Protein AF-K3ZCP8-F1 (afdb_monomer_lite)

InterPro domains:
  IPR004827 Basic-leucine zipper domain [PF00170] (62-111)
  IPR004827 Basic-leucine zipper domain [PS00036] (68-83)
  IPR004827 Basic-leucine zipper domain [PS50217] (63-126)
  IPR004827 Basic-leucine zipper domain [SM00338] (61-125)
  IPR046347 Basic-leucine zipper domain superfamily [SSF57959] (65-113)

Secondary structure (DSSP, 8-state):
-PPPPPPS--HHHHHHHHHTT-S----------------------------TTHHHHHHHHHHHHHHHHHHHHHHHHHHHHHHHHHHHHHHHHHHHHHHHHHHHHHHHHHHHHHHHHHHHHHHHHHHHHHHHHHHHHHHHHHHHHHHHHHHHHHHHHHHHHHHHHHHHHHHHH--

Foldseek 3Di:
DDDDDDPPDDVVVLVVCVVVPNHPDPDDDPPPPPPPPPDDPDDDDDDDDDDPPVVVVVVVVVVVVVVVVVVVVVVVVVVVVVVVVVVVVVVVVVVVVVVVVVVVVVVVVVVVVVVVVVVVVVVVVVVVVVVVVVVVVVVVVVVVVVVVVVVVVVVVVVVVVVVVVVVVVVVVVVD

Radius of gyration: 51.24 Å; chains: 1; bounding box: 97×47×156 Å

Structure (mmCIF, N/CA/C/O backbone):
data_AF-K3ZCP8-F1
#
_entry.id   AF-K3ZCP8-F1
#
loop_
_atom_site.group_PDB
_atom_site.id
_atom_site.type_symbol
_atom_site.label_atom_id
_atom_site.label_alt_id
_atom_site.label_comp_id
_atom_site.label_asym_id
_atom_site.label_entity_id
_atom_site.label_seq_id
_atom_site.pdbx_PDB_ins_code
_atom_site.Cartn_x
_atom_site.Cartn_y
_atom_site.Cartn_z
_atom_site.occupancy
_atom_site.B_iso_or_equiv
_atom_site.auth_seq_id
_atom_site.auth_comp_id
_atom_site.auth_asym_id
_atom_site.auth_atom_id
_atom_site.pdbx_PDB_model_num
ATOM 1 N N . MET A 1 1 ? 8.305 -39.923 -14.003 1.00 45.72 1 MET A N 1
ATOM 2 C CA . MET A 1 1 ? 8.792 -38.899 -13.055 1.00 45.72 1 MET A CA 1
ATOM 3 C C . MET A 1 1 ? 7.699 -37.857 -12.894 1.00 45.72 1 MET A C 1
ATOM 5 O O . MET A 1 1 ? 7.531 -37.021 -13.768 1.00 45.72 1 MET A O 1
ATOM 9 N N . THR A 1 2 ? 6.876 -37.977 -11.856 1.00 46.66 2 THR A N 1
ATOM 10 C CA . THR A 1 2 ? 5.840 -36.988 -11.524 1.00 46.66 2 THR A CA 1
ATOM 11 C C . THR A 1 2 ? 6.498 -35.811 -10.799 1.00 46.66 2 THR A C 1
ATOM 13 O O . THR A 1 2 ? 7.177 -36.056 -9.800 1.00 46.66 2 THR A O 1
ATOM 16 N N . PRO A 1 3 ? 6.355 -34.558 -11.269 1.00 54.62 3 PRO A N 1
ATOM 17 C CA . PRO A 1 3 ? 6.903 -33.409 -10.561 1.00 54.62 3 PRO A CA 1
ATOM 18 C C . PRO A 1 3 ? 6.137 -33.222 -9.247 1.00 54.62 3 PRO A C 1
ATOM 20 O O . PRO A 1 3 ? 4.920 -33.042 -9.239 1.00 54.62 3 PRO A O 1
ATOM 23 N N . GLN A 1 4 ? 6.857 -33.326 -8.133 1.00 50.00 4 GLN A N 1
ATOM 24 C CA . GLN A 1 4 ? 6.338 -33.072 -6.796 1.00 50.00 4 GLN A CA 1
ATOM 25 C C . GLN A 1 4 ? 6.028 -31.569 -6.692 1.00 50.00 4 GLN A C 1
ATOM 27 O O . GLN A 1 4 ? 6.927 -30.744 -6.862 1.00 50.00 4 GLN A O 1
ATOM 32 N N . LEU A 1 5 ? 4.756 -31.206 -6.487 1.00 55.91 5 LEU A N 1
ATOM 33 C CA . LEU A 1 5 ? 4.379 -29.816 -6.225 1.00 55.91 5 LEU A CA 1
ATOM 34 C C . LEU A 1 5 ? 5.049 -29.338 -4.925 1.00 55.91 5 LEU A C 1
ATOM 36 O O . LEU A 1 5 ? 5.113 -30.112 -3.965 1.00 55.91 5 LEU A O 1
ATOM 40 N N . PRO A 1 6 ? 5.510 -28.076 -4.862 1.00 57.22 6 PRO A N 1
ATOM 41 C CA . PRO A 1 6 ? 5.994 -27.507 -3.615 1.00 57.22 6 PRO A CA 1
ATOM 42 C C . PRO A 1 6 ? 4.854 -27.483 -2.581 1.00 57.22 6 PRO A C 1
ATOM 44 O O . PRO A 1 6 ? 3.703 -27.225 -2.951 1.00 57.22 6 PRO A O 1
ATOM 47 N N . PRO A 1 7 ? 5.139 -27.756 -1.296 1.00 60.00 7 PRO A N 1
ATOM 48 C CA . PRO A 1 7 ? 4.135 -27.650 -0.247 1.00 60.00 7 PRO A CA 1
ATOM 49 C C . PRO A 1 7 ? 3.609 -26.209 -0.188 1.00 60.00 7 PRO A C 1
ATOM 51 O O . PRO A 1 7 ? 4.382 -25.257 -0.144 1.00 60.00 7 PRO A O 1
ATOM 54 N N . LEU A 1 8 ? 2.283 -26.058 -0.189 1.00 56.25 8 LEU A N 1
ATOM 55 C CA . LEU A 1 8 ? 1.558 -24.777 -0.168 1.00 56.25 8 LEU A CA 1
ATOM 56 C C . LEU A 1 8 ? 1.696 -23.984 1.147 1.00 56.25 8 LEU A C 1
ATOM 58 O O . LEU A 1 8 ? 1.069 -22.940 1.296 1.00 56.25 8 LEU A O 1
ATOM 62 N N . SER A 1 9 ? 2.496 -24.465 2.096 1.00 60.03 9 SER A N 1
ATOM 63 C CA . SER A 1 9 ? 2.628 -23.884 3.429 1.00 60.03 9 SER A CA 1
ATOM 64 C C . SER A 1 9 ? 3.982 -23.199 3.557 1.00 60.03 9 SER A C 1
ATOM 66 O O . SER A 1 9 ? 4.965 -23.813 3.968 1.00 60.03 9 SER A O 1
ATOM 68 N N . ASP A 1 10 ? 4.033 -21.927 3.164 1.00 73.50 10 ASP A N 1
ATOM 69 C CA . ASP A 1 10 ? 5.177 -21.061 3.440 1.00 73.50 10 ASP A CA 1
ATOM 70 C C . ASP A 1 10 ? 5.105 -20.604 4.911 1.00 73.50 10 ASP A C 1
ATOM 72 O O . ASP A 1 10 ? 4.203 -19.838 5.269 1.00 73.50 10 ASP A O 1
ATOM 76 N N . PRO A 1 11 ? 6.027 -21.046 5.786 1.00 69.38 11 PRO A N 1
ATOM 77 C CA . PRO A 1 11 ? 6.008 -20.682 7.200 1.00 69.38 11 PRO A CA 1
ATOM 78 C C . PRO A 1 11 ? 6.176 -19.171 7.424 1.00 69.38 11 PRO A C 1
ATOM 80 O O . PRO A 1 11 ? 5.730 -18.656 8.448 1.00 69.38 11 PRO A O 1
ATOM 83 N N . ALA A 1 12 ? 6.774 -18.440 6.475 1.00 67.50 12 ALA A N 1
ATOM 84 C CA . ALA A 1 12 ? 6.879 -16.987 6.553 1.00 67.50 12 ALA A CA 1
ATOM 85 C C . ALA A 1 12 ? 5.527 -16.302 6.293 1.00 67.50 12 ALA A C 1
ATOM 87 O O . ALA A 1 12 ? 5.211 -15.297 6.934 1.00 67.50 12 ALA A O 1
ATOM 88 N N . LEU A 1 13 ? 4.712 -16.864 5.394 1.00 66.44 13 LEU A N 1
ATOM 89 C CA . LEU A 1 13 ? 3.354 -16.388 5.139 1.00 66.44 13 LEU A CA 1
ATOM 90 C C . LEU A 1 13 ? 2.442 -16.686 6.333 1.00 66.44 13 LEU A C 1
ATOM 92 O O . LEU A 1 13 ? 1.695 -15.809 6.755 1.00 66.44 13 LEU A O 1
ATOM 96 N N . GLU A 1 14 ? 2.553 -17.875 6.925 1.00 69.38 14 GLU A N 1
ATOM 97 C CA . GLU A 1 14 ? 1.790 -18.256 8.121 1.00 69.38 14 GLU A CA 1
ATOM 98 C C . GLU A 1 14 ? 2.150 -17.392 9.338 1.00 69.38 14 GLU A C 1
ATOM 100 O O . GLU A 1 14 ? 1.263 -16.928 10.053 1.00 69.38 14 GLU A O 1
ATOM 105 N N . ALA A 1 15 ? 3.434 -17.078 9.540 1.00 66.69 15 ALA A N 1
ATOM 106 C CA . ALA A 1 15 ? 3.868 -16.167 10.600 1.00 66.69 15 ALA A CA 1
ATOM 107 C C . ALA A 1 15 ? 3.333 -14.737 10.397 1.00 66.69 15 ALA A C 1
ATOM 109 O O . ALA A 1 15 ? 2.888 -14.097 11.349 1.00 66.69 15 ALA A O 1
ATOM 110 N N . PHE A 1 16 ? 3.324 -14.248 9.153 1.00 71.12 16 PHE A N 1
ATOM 111 C CA . PHE A 1 16 ? 2.756 -12.943 8.804 1.00 71.12 16 PHE A CA 1
ATOM 112 C C . PHE A 1 16 ? 1.232 -12.900 8.996 1.00 71.12 16 PHE A C 1
ATOM 114 O O . PHE A 1 16 ? 0.689 -11.919 9.505 1.00 71.12 16 PHE A O 1
ATOM 121 N N . LEU A 1 17 ? 0.530 -13.974 8.630 1.00 69.69 17 LEU A N 1
ATOM 122 C CA . LEU A 1 17 ? -0.908 -14.100 8.853 1.00 69.69 17 LEU A CA 1
ATOM 123 C C . LEU A 1 17 ? -1.238 -14.211 10.347 1.00 69.69 17 LEU A C 1
ATOM 125 O O . LEU A 1 17 ? -2.214 -13.606 10.789 1.00 69.69 17 LEU A O 1
ATOM 129 N N . ALA A 1 18 ? -0.421 -14.905 11.140 1.00 69.56 18 ALA A N 1
ATOM 130 C CA . ALA A 1 18 ? -0.564 -14.980 12.592 1.00 69.56 18 ALA A CA 1
ATOM 131 C C . ALA A 1 18 ? -0.359 -13.614 13.276 1.00 69.56 18 ALA A C 1
ATOM 133 O O . ALA A 1 18 ? -1.150 -13.252 14.147 1.00 69.56 18 ALA A O 1
ATOM 134 N N . ASP A 1 19 ? 0.622 -12.821 12.835 1.00 69.56 19 ASP A N 1
ATOM 135 C CA . ASP A 1 19 ? 0.899 -11.469 13.355 1.00 69.56 19 ASP A CA 1
ATOM 136 C C . ASP A 1 19 ? -0.255 -10.479 13.081 1.00 69.56 19 ASP A C 1
ATOM 138 O O . ASP A 1 19 ? -0.582 -9.620 13.901 1.00 69.56 19 ASP A O 1
ATOM 142 N N . ILE A 1 20 ? -0.963 -10.659 11.961 1.00 71.06 20 ILE A N 1
ATOM 143 C CA . ILE A 1 20 ? -2.162 -9.880 11.597 1.00 71.06 20 ILE A CA 1
ATOM 144 C C . ILE A 1 20 ? -3.448 -10.471 12.226 1.00 71.06 20 ILE A C 1
ATOM 146 O O . ILE A 1 20 ? -4.517 -9.856 12.170 1.00 71.06 20 ILE A O 1
ATOM 150 N N . GLY A 1 21 ? -3.352 -11.622 12.903 1.00 63.34 21 GLY A N 1
ATOM 151 C CA . GLY A 1 21 ? -4.451 -12.269 13.628 1.00 63.34 21 GLY A CA 1
ATOM 152 C C . GLY A 1 21 ? -5.364 -13.149 12.766 1.00 63.34 21 GLY A C 1
ATOM 153 O O . GLY A 1 21 ? -6.541 -13.297 13.090 1.00 63.34 21 GLY A O 1
ATOM 154 N N . PHE A 1 22 ? -4.845 -13.695 11.665 1.00 56.75 22 PHE A N 1
ATOM 155 C CA . PHE A 1 22 ? -5.573 -14.495 10.673 1.00 56.75 22 PHE A CA 1
ATOM 156 C C . PHE A 1 22 ? -5.148 -15.979 10.617 1.00 56.75 22 PHE A C 1
ATOM 158 O O . PHE A 1 22 ? -5.747 -16.749 9.870 1.00 56.75 22 PHE A O 1
ATOM 165 N N . GLY A 1 23 ? -4.139 -16.400 11.389 1.00 46.31 23 GLY A N 1
ATOM 166 C CA . GLY A 1 23 ? -3.692 -17.799 11.441 1.00 46.31 23 GLY A CA 1
ATOM 167 C C . GLY A 1 23 ? -4.662 -18.702 12.213 1.00 46.31 23 GLY A C 1
ATOM 168 O O . GLY A 1 23 ? -5.130 -18.326 13.291 1.00 46.31 23 GLY A O 1
ATOM 169 N N . LEU A 1 24 ? -4.955 -19.895 11.678 1.00 49.75 24 LEU A N 1
ATOM 170 C CA . LEU A 1 24 ? -5.625 -20.962 12.428 1.00 49.75 24 LEU A CA 1
ATOM 171 C C . LEU A 1 24 ? -4.728 -21.352 13.607 1.00 49.75 24 LEU A C 1
ATOM 173 O O . LEU A 1 24 ? -3.710 -22.019 13.438 1.00 49.75 24 LEU A O 1
ATOM 177 N N . VAL A 1 25 ? -5.117 -20.919 14.802 1.00 52.59 25 VAL A N 1
ATOM 178 C CA . VAL A 1 25 ? -4.600 -21.460 16.056 1.00 52.59 25 VAL A CA 1
ATOM 179 C C . VAL A 1 25 ? -4.953 -22.954 16.064 1.00 52.59 25 VAL A C 1
ATOM 181 O O . VAL A 1 25 ? -6.138 -23.270 15.942 1.00 52.59 25 VAL A O 1
ATOM 184 N N . PRO A 1 26 ? -3.980 -23.878 16.151 1.00 47.81 26 PRO A N 1
ATOM 185 C CA . PRO A 1 26 ? -4.301 -25.268 16.419 1.00 47.81 26 PRO A CA 1
ATOM 186 C C . PRO A 1 26 ? -4.946 -25.340 17.803 1.00 47.81 26 PRO A C 1
ATOM 188 O O . PRO A 1 26 ? -4.438 -24.732 18.746 1.00 47.81 26 PRO A O 1
ATOM 191 N N . ASP A 1 27 ? -6.080 -26.037 17.886 1.00 55.44 27 ASP A N 1
ATOM 192 C CA . ASP A 1 27 ? -6.832 -26.288 19.114 1.00 55.44 27 ASP A CA 1
ATOM 193 C C . ASP A 1 27 ? -5.906 -26.834 20.213 1.00 55.44 27 ASP A C 1
ATOM 195 O O . ASP A 1 27 ? -5.596 -28.023 20.260 1.00 55.44 27 ASP A O 1
ATOM 199 N N . GLU A 1 28 ? -5.481 -25.951 21.114 1.00 45.06 28 GLU A N 1
ATOM 200 C CA . GLU A 1 28 ? -5.039 -26.326 22.450 1.00 45.06 28 GLU A CA 1
ATOM 201 C C . GLU A 1 28 ? -6.290 -26.385 23.337 1.00 45.06 28 GLU A C 1
ATOM 203 O O . GLU A 1 28 ? -7.055 -25.410 23.394 1.00 45.06 28 GLU A O 1
ATOM 208 N N . PRO A 1 29 ? -6.555 -27.525 23.996 1.00 43.53 29 PRO A N 1
ATOM 209 C CA . PRO A 1 29 ? -7.764 -27.721 24.770 1.00 43.53 29 PRO A CA 1
ATOM 210 C C . PRO A 1 29 ? -7.775 -26.743 25.941 1.00 43.53 29 PRO A C 1
ATOM 212 O O . PRO A 1 29 ? -6.982 -26.821 26.877 1.00 43.53 29 PRO A O 1
ATOM 215 N N . LEU A 1 30 ? -8.715 -25.804 25.886 1.00 41.59 30 LEU A N 1
ATOM 216 C CA . LEU A 1 30 ? -9.057 -24.966 27.019 1.00 41.59 30 LEU A CA 1
ATOM 217 C C . LEU A 1 30 ? -9.540 -25.875 28.156 1.00 41.59 30 LEU A C 1
ATOM 219 O O . LEU A 1 30 ? -10.685 -26.330 28.144 1.00 41.59 30 LEU A O 1
ATOM 223 N N . ASP A 1 31 ? -8.698 -26.066 29.171 1.00 40.16 31 ASP A N 1
ATOM 224 C CA . ASP A 1 31 ? -9.143 -26.401 30.522 1.00 40.16 31 ASP A CA 1
ATOM 225 C C . ASP A 1 31 ? -9.972 -25.223 31.045 1.00 40.16 31 ASP A C 1
ATOM 227 O O . ASP A 1 31 ? -9.530 -24.349 31.795 1.00 40.16 31 ASP A O 1
ATOM 231 N N . VAL A 1 32 ? -11.230 -25.189 30.608 1.00 45.88 32 VAL A N 1
ATOM 232 C CA . VAL A 1 32 ? -12.281 -24.388 31.211 1.00 45.88 32 VAL A CA 1
ATOM 233 C C . VAL A 1 32 ? -12.565 -25.025 32.565 1.00 45.88 32 VAL A C 1
ATOM 235 O O . VAL A 1 32 ? -13.526 -25.776 32.743 1.00 45.88 32 VAL A O 1
ATOM 238 N N . THR A 1 33 ? -11.744 -24.693 33.561 1.00 36.34 33 THR A N 1
ATOM 239 C CA . THR A 1 33 ? -12.159 -24.769 34.961 1.00 36.34 33 THR A CA 1
ATOM 240 C C . THR A 1 33 ? -13.264 -23.737 35.142 1.00 36.34 33 THR A C 1
ATOM 242 O O . THR A 1 33 ? -13.084 -22.599 35.567 1.00 36.34 33 THR A O 1
ATOM 245 N N . THR A 1 34 ? -14.464 -24.154 34.749 1.00 37.38 34 THR A N 1
ATOM 246 C CA . THR A 1 34 ? -15.708 -23.575 35.209 1.00 37.38 34 THR A CA 1
ATOM 247 C C . THR A 1 34 ? -15.658 -23.706 36.723 1.00 37.38 34 THR A C 1
ATOM 249 O O . THR A 1 34 ? -15.901 -24.788 37.256 1.00 37.38 34 THR A O 1
ATOM 252 N N . THR A 1 35 ? -15.311 -22.630 37.433 1.00 37.94 35 THR A N 1
ATOM 253 C CA . THR A 1 35 ? -15.533 -22.526 38.878 1.00 37.94 35 THR A CA 1
ATOM 254 C C . THR A 1 35 ? -17.042 -22.480 39.104 1.00 37.94 35 THR A C 1
ATOM 256 O O . THR A 1 35 ? -17.644 -21.438 39.366 1.00 37.94 35 THR A O 1
ATOM 259 N N . THR A 1 36 ? -17.668 -23.642 38.940 1.00 35.75 36 THR A N 1
ATOM 260 C CA . THR A 1 36 ? -18.987 -23.965 39.446 1.00 35.75 36 THR A CA 1
ATOM 261 C C . THR A 1 36 ? -18.847 -23.863 40.949 1.00 35.75 36 THR A C 1
ATOM 263 O O . THR A 1 36 ? -18.140 -24.640 41.583 1.00 35.75 36 THR A O 1
ATOM 266 N N . THR A 1 37 ? -19.444 -22.823 41.515 1.00 36.84 37 THR A N 1
ATOM 267 C CA . THR A 1 37 ? -19.537 -22.655 42.957 1.00 36.84 37 THR A CA 1
ATOM 268 C C . THR A 1 37 ? -20.344 -23.834 43.487 1.00 36.84 37 THR A C 1
ATOM 270 O O . THR A 1 37 ? -21.567 -23.856 43.356 1.00 36.84 37 THR A O 1
ATOM 273 N N . THR A 1 38 ? -19.647 -24.829 44.034 1.00 37.06 38 THR A N 1
ATOM 274 C CA . THR A 1 38 ? -20.209 -25.928 44.814 1.00 37.06 38 THR A CA 1
ATOM 275 C C . THR A 1 38 ? -21.064 -25.319 45.919 1.00 37.06 38 THR A C 1
ATOM 277 O O . THR A 1 38 ? -20.564 -24.843 46.934 1.00 37.06 38 THR A O 1
ATOM 280 N N . THR A 1 39 ? -22.371 -25.254 45.681 1.00 38.00 39 THR A N 1
ATOM 281 C CA . THR A 1 39 ? -23.350 -24.928 46.710 1.00 38.00 39 THR A CA 1
ATOM 282 C C . THR A 1 39 ? -23.656 -26.231 47.422 1.00 38.00 39 THR A C 1
ATOM 284 O O . THR A 1 39 ? -24.294 -27.126 46.876 1.00 38.00 39 THR A O 1
ATOM 287 N N . THR A 1 40 ? -23.114 -26.326 48.628 1.00 41.81 40 THR A N 1
ATOM 288 C CA . THR A 1 40 ? -23.335 -27.351 49.637 1.00 41.81 40 THR A CA 1
ATOM 289 C C . THR A 1 40 ? -24.781 -27.851 49.644 1.00 41.81 40 THR A C 1
ATOM 291 O O . THR A 1 40 ? -25.706 -27.115 49.991 1.00 41.81 40 THR A O 1
ATOM 294 N N . THR A 1 41 ? -24.965 -29.125 49.297 1.00 41.50 41 THR A N 1
ATOM 295 C CA . THR A 1 41 ? -26.181 -29.877 49.619 1.00 41.50 41 THR A CA 1
ATOM 296 C C . THR A 1 41 ? -26.110 -30.194 51.109 1.00 41.50 41 THR A C 1
ATOM 298 O O . THR A 1 41 ? -25.390 -31.101 51.514 1.00 41.50 41 THR A O 1
ATOM 301 N N . MET A 1 42 ? -26.788 -29.402 51.941 1.00 39.88 42 MET A N 1
ATOM 302 C CA . MET A 1 42 ? -27.024 -29.777 53.334 1.00 39.88 42 MET A CA 1
ATOM 303 C C . MET A 1 42 ? -28.283 -30.629 53.394 1.00 39.88 42 MET A C 1
ATOM 305 O O . MET A 1 42 ? -29.381 -30.170 53.077 1.00 39.88 42 MET A O 1
ATOM 309 N N . ALA A 1 43 ? -28.069 -31.885 53.775 1.00 34.44 43 ALA A N 1
ATOM 310 C CA . ALA A 1 43 ? -29.088 -32.833 54.165 1.00 34.44 43 ALA A CA 1
ATOM 311 C C . ALA A 1 43 ? -30.000 -32.227 55.242 1.00 34.44 43 ALA A C 1
ATOM 313 O O . ALA A 1 43 ? -29.538 -31.616 56.206 1.00 34.44 43 ALA A O 1
ATOM 314 N N . ALA A 1 44 ? -31.305 -32.399 55.053 1.00 36.62 44 ALA A N 1
ATOM 315 C CA . ALA A 1 44 ? -32.317 -32.044 56.026 1.00 36.62 44 ALA A CA 1
ATOM 316 C C . ALA A 1 44 ? -32.429 -33.163 57.068 1.00 36.62 44 ALA A C 1
ATOM 318 O O . ALA A 1 44 ? -32.899 -34.256 56.760 1.00 36.62 44 ALA A O 1
ATOM 319 N N . THR A 1 45 ? -32.038 -32.872 58.304 1.00 37.94 45 THR A N 1
ATOM 320 C CA . THR A 1 45 ? -32.471 -33.622 59.487 1.00 37.94 45 THR A CA 1
ATOM 321 C C . THR A 1 45 ? -33.394 -32.732 60.312 1.00 37.94 45 THR A C 1
ATOM 323 O O . THR A 1 45 ? -32.979 -31.695 60.828 1.00 37.94 45 THR A O 1
ATOM 326 N N . ARG A 1 46 ? -34.662 -33.146 60.386 1.00 57.12 46 ARG A N 1
ATOM 327 C CA . ARG A 1 46 ? -35.701 -32.671 61.315 1.00 57.12 46 ARG A CA 1
ATOM 328 C C . ARG A 1 46 ? -35.325 -33.076 62.750 1.00 57.12 46 ARG A C 1
ATOM 330 O O . ARG A 1 46 ? -34.815 -34.181 62.933 1.00 57.12 46 ARG A O 1
ATOM 337 N N . PRO A 1 47 ? -35.623 -32.234 63.750 1.00 48.88 47 PRO A N 1
ATOM 338 C CA . PRO A 1 47 ? -36.427 -32.737 64.862 1.00 48.88 47 PRO A CA 1
ATOM 339 C C . PRO A 1 47 ? -37.590 -31.810 65.239 1.00 48.88 47 PRO A C 1
ATOM 341 O O . PRO A 1 47 ? -37.707 -30.677 64.776 1.00 48.88 47 PRO A O 1
ATOM 344 N N . GLU A 1 48 ? -38.478 -32.415 66.016 1.00 49.19 48 GLU A N 1
ATOM 345 C CA . GLU A 1 48 ? -39.805 -32.002 66.453 1.00 49.19 48 GLU A CA 1
ATOM 346 C C . GLU A 1 48 ? -39.800 -30.827 67.452 1.00 49.19 48 GLU A C 1
ATOM 348 O O . GLU A 1 48 ? -38.792 -30.516 68.079 1.00 49.19 48 GLU A O 1
ATOM 353 N N . GLU A 1 49 ? -40.983 -30.216 67.530 1.00 47.97 49 GLU A N 1
ATOM 354 C CA . GLU A 1 49 ? -41.615 -29.388 68.568 1.00 47.97 49 GLU A CA 1
ATOM 355 C C . GLU A 1 49 ? -40.837 -29.062 69.856 1.00 47.97 49 GLU A C 1
ATOM 357 O O . GLU A 1 49 ? -40.473 -29.942 70.622 1.00 47.97 49 GLU A O 1
ATOM 362 N N . GLU A 1 50 ? -40.693 -27.760 70.139 1.00 41.41 50 GLU A N 1
ATOM 363 C CA . GLU A 1 50 ? -41.266 -27.076 71.315 1.00 41.41 50 GLU A CA 1
ATOM 364 C C . GLU A 1 50 ? -40.861 -25.583 71.307 1.00 41.41 50 GLU A C 1
ATOM 366 O O . GLU A 1 50 ? -39.811 -25.199 70.794 1.00 41.41 50 GLU A O 1
ATOM 371 N N . THR A 1 51 ? -41.701 -24.733 71.911 1.00 40.16 51 THR A N 1
ATOM 372 C CA . THR A 1 51 ? -41.586 -23.269 72.123 1.00 40.16 51 THR A CA 1
ATOM 373 C C . THR A 1 51 ? -42.188 -22.345 71.045 1.00 40.16 51 THR A C 1
ATOM 375 O O . THR A 1 51 ? -41.570 -21.885 70.088 1.00 40.16 51 THR A O 1
ATOM 378 N N . SER A 1 52 ? -43.432 -21.945 71.291 1.00 53.50 52 SER A N 1
ATOM 379 C CA . SER A 1 52 ? -44.209 -20.931 70.563 1.00 53.50 52 SER A CA 1
ATOM 380 C C . SER A 1 52 ? -43.635 -19.500 70.640 1.00 53.50 52 SER A C 1
ATOM 382 O O . SER A 1 52 ? -44.079 -18.630 69.897 1.00 53.50 52 SER A O 1
ATOM 384 N N . ALA A 1 53 ? -42.599 -19.259 71.456 1.00 50.41 53 ALA A N 1
ATOM 385 C CA . ALA A 1 53 ? -41.795 -18.030 71.439 1.00 50.41 53 ALA A CA 1
ATOM 386 C C . ALA A 1 53 ? -40.613 -18.088 70.440 1.00 50.41 53 ALA A C 1
ATOM 388 O O . ALA A 1 53 ? -40.205 -17.059 69.903 1.00 50.41 53 ALA A O 1
ATOM 389 N N . SER A 1 54 ? -40.100 -19.286 70.132 1.00 51.50 54 SER A N 1
ATOM 390 C CA . SER A 1 54 ? -39.004 -19.515 69.172 1.00 51.50 54 SER A CA 1
ATOM 391 C C . SER A 1 54 ? -39.459 -19.355 67.716 1.00 51.50 54 SER A C 1
ATOM 393 O O . SER A 1 54 ? -38.712 -18.862 66.874 1.00 51.50 54 SER A O 1
ATOM 395 N N . ALA A 1 55 ? -40.723 -19.673 67.413 1.00 53.62 55 ALA A N 1
ATOM 396 C CA . ALA A 1 55 ? -41.284 -19.554 66.065 1.00 53.62 55 ALA A CA 1
ATOM 397 C C . ALA A 1 55 ? -41.339 -18.102 65.543 1.00 53.62 55 ALA A C 1
ATOM 399 O O . ALA A 1 55 ? -41.110 -17.866 64.355 1.00 53.62 55 ALA A O 1
ATOM 400 N N . ALA A 1 56 ? -41.598 -17.127 66.422 1.00 54.50 56 ALA A N 1
ATOM 401 C CA . ALA A 1 56 ? -41.583 -15.705 66.072 1.00 54.50 56 ALA A CA 1
ATOM 402 C C . ALA A 1 56 ? -40.151 -15.205 65.798 1.00 54.50 56 ALA A C 1
ATOM 404 O O . ALA A 1 56 ? -39.904 -14.580 64.767 1.00 54.50 56 ALA A O 1
ATOM 405 N N . ALA A 1 57 ? -39.189 -15.578 66.652 1.00 57.22 57 ALA A N 1
ATOM 406 C CA . ALA A 1 57 ? -37.770 -15.262 66.464 1.00 57.22 57 ALA A CA 1
ATOM 407 C C . ALA A 1 57 ? -37.178 -15.916 65.196 1.00 57.22 57 ALA A C 1
ATOM 409 O O . ALA A 1 57 ? -36.418 -15.288 64.458 1.00 57.22 57 ALA A O 1
ATOM 410 N N . ALA A 1 58 ? -37.583 -17.151 64.880 1.00 62.22 58 ALA A N 1
ATOM 411 C CA . ALA A 1 58 ? -37.196 -17.846 63.651 1.00 62.22 58 ALA A CA 1
ATOM 412 C C . ALA A 1 58 ? -37.778 -17.187 62.381 1.00 62.22 58 ALA A C 1
ATOM 414 O O . ALA A 1 58 ? -37.141 -17.197 61.320 1.00 62.22 58 ALA A O 1
ATOM 415 N N . GLY A 1 59 ? -38.975 -16.596 62.478 1.00 71.94 59 GLY A N 1
ATOM 416 C CA . GLY A 1 59 ? -39.597 -15.806 61.413 1.00 71.94 59 GLY A CA 1
ATOM 417 C C . GLY A 1 59 ? -38.834 -14.514 61.108 1.00 71.94 59 GLY A C 1
ATOM 418 O O . GLY A 1 59 ? -38.571 -14.219 59.935 1.00 71.94 59 GLY A O 1
ATOM 419 N N . ASP A 1 60 ? -38.407 -13.796 62.147 1.00 76.25 60 ASP A N 1
ATOM 420 C CA . ASP A 1 60 ? -37.619 -12.565 62.016 1.00 76.25 60 ASP A CA 1
ATOM 421 C C . ASP A 1 60 ? -36.209 -12.827 61.464 1.00 76.25 60 ASP A C 1
ATOM 423 O O . ASP A 1 60 ? -35.781 -12.152 60.521 1.00 76.25 60 ASP A O 1
ATOM 427 N N . GLU A 1 61 ? -35.517 -13.878 61.917 1.00 86.50 61 GLU A N 1
ATOM 428 C CA . GLU A 1 61 ? -34.237 -14.284 61.317 1.00 86.50 61 GLU A CA 1
ATOM 429 C C . GLU A 1 61 ? -34.376 -14.647 59.830 1.00 86.50 61 GLU A C 1
ATOM 431 O O . GLU A 1 61 ? -33.504 -14.346 59.002 1.00 86.50 61 GLU A O 1
ATOM 436 N N . ALA A 1 62 ? -35.469 -15.316 59.452 1.00 90.12 62 ALA A N 1
ATOM 437 C CA . ALA A 1 62 ? -35.732 -15.661 58.062 1.00 90.12 62 ALA A CA 1
ATOM 438 C C . ALA A 1 62 ? -35.997 -14.410 57.207 1.00 90.12 62 ALA A C 1
ATOM 440 O O . ALA A 1 62 ? -35.530 -14.340 56.061 1.00 90.12 62 ALA A O 1
ATOM 441 N N . ALA A 1 63 ? -36.709 -13.419 57.748 1.00 91.62 63 ALA A N 1
ATOM 442 C CA . ALA A 1 63 ? -36.947 -12.136 57.096 1.00 91.62 63 ALA A CA 1
ATOM 443 C C . ALA A 1 63 ? -35.641 -11.345 56.915 1.00 91.62 63 ALA A C 1
ATOM 445 O O . ALA A 1 63 ? -35.356 -10.864 55.811 1.00 91.62 63 ALA A O 1
ATOM 446 N N . GLU A 1 64 ? -34.792 -11.299 57.940 1.00 93.06 64 GLU A N 1
ATOM 447 C CA . GLU A 1 64 ? -33.495 -10.630 57.878 1.00 93.06 64 GLU A CA 1
ATOM 448 C C . GLU A 1 64 ? -32.559 -11.308 56.864 1.00 93.06 64 GLU A C 1
ATOM 450 O O . GLU A 1 64 ? -31.950 -10.654 56.008 1.00 93.06 64 GLU A O 1
ATOM 455 N N . ARG A 1 65 ? -32.513 -12.645 56.856 1.00 94.75 65 ARG A N 1
ATOM 456 C CA . ARG A 1 65 ? -31.753 -13.432 55.872 1.00 94.75 65 ARG A CA 1
ATOM 457 C C . ARG A 1 65 ? -32.232 -13.162 54.442 1.00 94.75 65 ARG A C 1
ATOM 459 O O . ARG A 1 65 ? -31.411 -13.042 53.527 1.00 94.75 65 ARG A O 1
ATOM 466 N N . ARG A 1 66 ? -33.546 -13.025 54.225 1.00 93.88 66 ARG A N 1
ATOM 467 C CA . ARG A 1 66 ? -34.124 -12.633 52.924 1.00 93.88 66 ARG A CA 1
ATOM 468 C C . ARG A 1 66 ? -33.718 -11.212 52.530 1.00 93.88 66 ARG A C 1
ATOM 470 O O . ARG A 1 66 ? -33.378 -10.996 51.365 1.00 93.88 66 ARG A O 1
ATOM 477 N N . LEU A 1 67 ? -33.709 -10.261 53.464 1.00 94.44 67 LEU A N 1
ATOM 478 C CA . LEU A 1 67 ? -33.278 -8.885 53.206 1.00 94.44 67 LEU A CA 1
ATOM 479 C C . LEU A 1 67 ? -31.794 -8.831 52.808 1.00 94.44 67 LEU A C 1
ATOM 481 O O . LEU A 1 67 ? -31.460 -8.269 51.763 1.00 94.44 67 LEU A O 1
ATOM 485 N N . ARG A 1 68 ? -30.920 -9.513 53.559 1.00 96.06 68 ARG A N 1
ATOM 486 C CA . ARG A 1 68 ? -29.485 -9.638 53.244 1.00 96.06 68 ARG A CA 1
ATOM 487 C C . ARG A 1 68 ? -29.259 -10.243 51.852 1.00 96.06 68 ARG A C 1
ATOM 489 O O . ARG A 1 68 ? -28.451 -9.729 51.078 1.00 96.06 68 ARG A O 1
ATOM 496 N N . ARG A 1 69 ? -30.026 -11.276 51.473 1.00 95.62 69 ARG A N 1
ATOM 497 C CA . ARG A 1 69 ? -29.991 -11.864 50.117 1.00 95.62 69 ARG A CA 1
ATOM 498 C C . ARG A 1 69 ? -30.422 -10.877 49.035 1.00 95.62 69 ARG A C 1
ATOM 500 O O . ARG A 1 69 ? -29.768 -10.819 47.999 1.00 95.62 69 ARG A O 1
ATOM 507 N N . LYS A 1 70 ? -31.478 -10.086 49.257 1.00 97.44 70 LYS A N 1
ATOM 508 C CA . LYS A 1 70 ? -31.920 -9.054 48.299 1.00 97.44 70 LYS A CA 1
ATOM 509 C C . LYS A 1 70 ? -30.837 -7.998 48.075 1.00 97.44 70 LYS A C 1
ATOM 511 O O . LYS A 1 70 ? -30.585 -7.630 46.930 1.00 97.44 70 LYS A O 1
ATOM 516 N N . ILE A 1 71 ? -30.172 -7.551 49.140 1.00 96.31 71 ILE A N 1
ATOM 517 C CA . ILE A 1 71 ? -29.087 -6.563 49.057 1.00 96.31 71 ILE A CA 1
ATOM 518 C C . ILE A 1 71 ? -27.882 -7.150 48.311 1.00 96.31 71 ILE A C 1
ATOM 520 O O . ILE A 1 71 ? -27.428 -6.564 47.328 1.00 96.31 71 ILE A O 1
ATOM 524 N N . SER A 1 72 ? -27.421 -8.341 48.707 1.00 97.62 72 SER A N 1
ATOM 525 C CA . SER A 1 72 ? -26.297 -9.026 48.053 1.00 97.62 72 SER A CA 1
ATOM 526 C C . SER A 1 72 ? -26.584 -9.328 46.578 1.00 97.62 72 SER A C 1
ATOM 528 O O . SER A 1 72 ? -25.761 -9.037 45.709 1.00 97.62 72 SER A O 1
ATOM 530 N N . ASN A 1 73 ? -27.784 -9.820 46.251 1.00 98.06 73 ASN A N 1
ATOM 531 C CA . ASN A 1 73 ? -28.182 -10.081 44.870 1.00 98.06 73 ASN A CA 1
ATOM 532 C C . ASN A 1 73 ? -28.194 -8.787 44.047 1.00 98.06 73 ASN A C 1
ATOM 534 O O . ASN A 1 73 ? -27.585 -8.743 42.977 1.00 98.06 73 ASN A O 1
ATOM 538 N N . ARG A 1 74 ? -28.787 -7.710 44.578 1.00 97.94 74 ARG A N 1
ATOM 539 C CA . ARG A 1 74 ? -28.796 -6.396 43.923 1.00 97.94 74 ARG A CA 1
ATOM 540 C C . ARG A 1 74 ? -27.380 -5.911 43.629 1.00 97.94 74 ARG A C 1
ATOM 542 O O . ARG A 1 74 ? -27.102 -5.446 42.522 1.00 97.94 74 ARG A O 1
ATOM 549 N N . GLU A 1 75 ? -26.473 -6.044 44.588 1.00 97.88 75 GLU A N 1
ATOM 550 C CA . GLU A 1 75 ? -25.086 -5.642 44.400 1.00 97.88 75 GLU A CA 1
ATOM 551 C C . GLU A 1 75 ? -24.344 -6.555 43.409 1.00 97.88 75 GLU A C 1
ATOM 553 O O . GLU A 1 75 ? -23.593 -6.067 42.561 1.00 97.88 75 GLU A O 1
ATOM 558 N N . SER A 1 76 ? -24.587 -7.867 43.445 1.00 97.12 76 SER A N 1
ATOM 559 C CA . SER A 1 76 ? -24.008 -8.829 42.499 1.00 97.12 76 SER A CA 1
ATOM 560 C C . SER A 1 76 ? -24.478 -8.575 41.060 1.00 97.12 76 SER A C 1
ATOM 562 O O . SER A 1 76 ? -23.663 -8.577 40.135 1.00 97.12 76 SER A O 1
ATOM 564 N N . ALA A 1 77 ? -25.760 -8.244 40.868 1.00 98.12 77 ALA A N 1
ATOM 565 C CA . ALA A 1 77 ? -26.330 -7.868 39.582 1.00 98.12 77 ALA A CA 1
ATOM 566 C C . ALA A 1 77 ? -25.713 -6.558 39.076 1.00 98.12 77 ALA A C 1
ATOM 568 O O . ALA A 1 77 ? -25.328 -6.479 37.908 1.00 98.12 77 ALA A O 1
ATOM 569 N N . ARG A 1 78 ? -25.532 -5.556 39.955 1.00 98.25 78 ARG A N 1
ATOM 570 C CA . ARG A 1 78 ? -24.823 -4.308 39.620 1.00 98.25 78 ARG A CA 1
ATOM 571 C C . ARG A 1 78 ? -23.393 -4.594 39.165 1.00 98.25 78 ARG A C 1
ATOM 573 O O . ARG A 1 78 ? -22.986 -4.114 38.111 1.00 98.25 78 ARG A O 1
ATOM 580 N N . ARG A 1 79 ? -22.644 -5.403 39.923 1.00 98.31 79 ARG A N 1
ATOM 581 C CA . ARG A 1 79 ? -21.260 -5.790 39.595 1.00 98.31 79 ARG A CA 1
ATOM 582 C C . ARG A 1 79 ? -21.179 -6.553 38.273 1.00 98.31 79 ARG A C 1
ATOM 584 O O . ARG A 1 79 ? -20.301 -6.273 37.464 1.00 98.31 79 ARG A O 1
ATOM 591 N N . SER A 1 80 ? -22.111 -7.472 38.025 1.00 98.38 80 SER A N 1
ATOM 592 C CA . SER A 1 80 ? -22.192 -8.225 36.770 1.00 98.38 80 SER A CA 1
ATOM 593 C C . SER A 1 80 ? -22.452 -7.311 35.569 1.00 98.38 80 SER A C 1
ATOM 595 O O . SER A 1 80 ? -21.718 -7.371 34.583 1.00 98.38 80 SER A O 1
ATOM 597 N N . ARG A 1 81 ? -23.430 -6.397 35.679 1.00 98.38 81 ARG A N 1
ATOM 598 C CA . ARG A 1 81 ? -23.715 -5.389 34.644 1.00 98.38 81 ARG A CA 1
ATOM 599 C C . ARG A 1 81 ? -22.501 -4.496 34.385 1.00 98.38 81 ARG A C 1
ATOM 601 O O . ARG A 1 81 ? -22.138 -4.305 33.232 1.00 98.38 81 ARG A O 1
ATOM 608 N N . ALA A 1 82 ? -21.836 -4.024 35.441 1.00 98.31 82 ALA A N 1
ATOM 609 C CA . ALA A 1 82 ? -20.639 -3.195 35.320 1.00 98.31 82 ALA A CA 1
ATOM 610 C C . ALA A 1 82 ? -19.487 -3.923 34.606 1.00 98.31 82 ALA A C 1
ATOM 612 O O . ALA A 1 82 ? -18.854 -3.341 33.731 1.00 98.31 82 ALA A O 1
ATOM 613 N N . ARG A 1 83 ? -19.237 -5.204 34.920 1.00 98.38 83 ARG A N 1
ATOM 614 C CA . ARG A 1 83 ? -18.220 -6.013 34.222 1.00 98.38 83 ARG A CA 1
ATOM 615 C C . ARG A 1 83 ? -18.537 -6.182 32.737 1.00 98.38 83 ARG A C 1
ATOM 617 O O . ARG A 1 83 ? -17.666 -5.952 31.907 1.00 98.38 83 ARG A O 1
ATOM 624 N N . LYS A 1 84 ? -19.784 -6.532 32.400 1.00 98.44 84 LYS A N 1
ATOM 625 C CA . LYS A 1 84 ? -20.218 -6.664 30.999 1.00 98.44 84 LYS A CA 1
ATOM 626 C C . LYS A 1 84 ? -20.087 -5.343 30.241 1.00 98.44 84 LYS A C 1
ATOM 628 O O . LYS A 1 84 ? -19.611 -5.343 29.115 1.00 98.44 84 LYS A O 1
ATOM 633 N N . GLN A 1 85 ? -20.457 -4.227 30.868 1.00 98.31 85 GLN A N 1
ATOM 634 C CA . GLN A 1 85 ? -20.333 -2.904 30.260 1.00 98.31 85 GLN A CA 1
ATOM 635 C C . GLN A 1 85 ? -18.873 -2.549 29.949 1.00 98.31 85 GLN A C 1
ATOM 637 O O . GLN A 1 85 ? -18.581 -2.161 28.821 1.00 98.31 85 GLN A O 1
ATOM 642 N N . ARG A 1 86 ? -17.953 -2.763 30.901 1.00 98.31 86 ARG A N 1
ATOM 643 C CA . ARG A 1 86 ? -16.510 -2.552 30.685 1.00 98.31 86 ARG A CA 1
ATOM 644 C C . ARG A 1 86 ? -15.979 -3.398 29.532 1.00 98.31 86 ARG A C 1
ATOM 646 O O . ARG A 1 86 ? -15.307 -2.874 28.655 1.00 98.31 86 ARG A O 1
ATOM 653 N N . HIS A 1 87 ? -16.356 -4.674 29.474 1.00 98.31 87 HIS A N 1
ATOM 654 C CA . HIS A 1 87 ? -15.933 -5.547 28.381 1.00 98.31 87 HIS A CA 1
ATOM 655 C C . HIS A 1 87 ? -16.443 -5.063 27.011 1.00 98.31 87 HIS A C 1
ATOM 657 O O . HIS A 1 87 ? -15.705 -5.063 26.028 1.00 98.31 87 HIS A O 1
ATOM 663 N N . LEU A 1 88 ? -17.688 -4.579 26.932 1.00 98.56 88 LEU A N 1
ATOM 664 C CA . LEU A 1 88 ? -18.213 -3.983 25.699 1.00 98.56 88 LEU A CA 1
ATOM 665 C C . LEU A 1 88 ? -17.461 -2.703 25.306 1.00 98.56 88 LEU A C 1
ATOM 667 O O . LEU A 1 88 ? -17.240 -2.463 24.121 1.00 98.56 88 LEU A O 1
ATOM 671 N N . GLU A 1 89 ? -17.079 -1.872 26.272 1.00 98.50 89 GLU A N 1
ATOM 672 C CA . GLU A 1 89 ? -16.270 -0.671 26.036 1.00 98.50 89 GLU A CA 1
ATOM 673 C C . GLU A 1 89 ? -14.862 -1.022 25.540 1.00 98.50 89 GLU A C 1
ATOM 675 O O . GLU A 1 89 ? -14.406 -0.450 24.550 1.00 98.50 89 GLU A O 1
ATOM 680 N N . GLU A 1 90 ? -14.213 -2.020 26.140 1.00 98.50 90 GLU A N 1
ATOM 681 C CA . GLU A 1 90 ? -12.917 -2.545 25.697 1.00 98.50 90 GLU A CA 1
ATOM 682 C C . GLU A 1 90 ? -12.976 -3.071 24.258 1.00 98.50 90 GLU A C 1
ATOM 684 O O . GLU A 1 90 ? -12.122 -2.727 23.434 1.00 98.50 90 GLU A O 1
ATOM 689 N N . LEU A 1 91 ? -14.006 -3.858 23.923 1.00 98.56 91 LEU A N 1
ATOM 690 C CA . LEU A 1 91 ? -14.216 -4.368 22.567 1.00 98.56 91 LEU A CA 1
ATOM 691 C C . LEU A 1 91 ? -14.456 -3.233 21.566 1.00 98.56 91 LEU A C 1
ATOM 693 O O . LEU A 1 91 ? -13.866 -3.235 20.485 1.00 98.56 91 LEU A O 1
ATOM 697 N N . ARG A 1 92 ? -15.266 -2.228 21.923 1.00 98.50 92 ARG A N 1
ATOM 698 C CA . ARG A 1 92 ? -15.482 -1.036 21.084 1.00 98.50 92 ARG A CA 1
ATOM 699 C C . ARG A 1 92 ? -14.187 -0.263 20.866 1.00 98.50 92 ARG A C 1
ATOM 701 O O . ARG A 1 92 ? -13.905 0.129 19.735 1.00 98.50 92 ARG A O 1
ATOM 708 N N . ALA A 1 93 ? -13.380 -0.087 21.910 1.00 98.50 93 ALA A N 1
ATOM 709 C CA . ALA A 1 93 ? -12.086 0.575 21.810 1.00 98.50 93 ALA A CA 1
ATOM 710 C C . ALA A 1 93 ? -11.118 -0.214 20.915 1.00 98.50 93 ALA A C 1
ATOM 712 O O . ALA A 1 93 ? -10.454 0.374 20.059 1.00 98.50 93 ALA A O 1
ATOM 713 N N . ARG A 1 94 ? -11.070 -1.548 21.049 1.00 98.50 94 ARG A N 1
ATOM 714 C CA . ARG A 1 94 ? -10.257 -2.419 20.184 1.00 98.50 94 ARG A CA 1
ATOM 715 C C . ARG A 1 94 ? -10.708 -2.338 18.726 1.00 98.50 94 ARG A C 1
ATOM 717 O O . ARG A 1 94 ? -9.867 -2.150 17.852 1.00 98.50 94 ARG A O 1
ATOM 724 N N . ALA A 1 95 ? -12.013 -2.397 18.465 1.00 98.50 95 ALA A N 1
ATOM 725 C CA . ALA A 1 95 ? -12.564 -2.228 17.123 1.00 98.50 95 ALA A CA 1
ATOM 726 C C . ALA A 1 95 ? -12.244 -0.841 16.540 1.00 98.50 95 ALA A C 1
ATOM 728 O O . ALA A 1 95 ? -11.900 -0.732 15.366 1.00 98.50 95 ALA A O 1
ATOM 729 N N . GLY A 1 96 ? -12.305 0.215 17.358 1.00 98.56 96 GLY A N 1
ATOM 730 C CA . GLY A 1 96 ? -11.909 1.569 16.970 1.00 98.56 96 GLY A CA 1
ATOM 731 C C . GLY A 1 96 ? -10.441 1.649 16.547 1.00 98.56 96 GLY A C 1
ATOM 732 O O . GLY A 1 96 ? -10.149 2.137 15.456 1.00 98.56 96 GLY A O 1
ATOM 733 N N . ARG A 1 97 ? -9.526 1.095 17.356 1.00 98.44 97 ARG A N 1
ATOM 734 C CA . ARG A 1 97 ? -8.091 1.032 17.025 1.00 98.44 97 ARG A CA 1
ATOM 735 C C . ARG A 1 97 ? -7.830 0.258 15.736 1.00 98.44 97 ARG A C 1
ATOM 737 O O . ARG A 1 97 ? -7.090 0.739 14.887 1.00 98.44 97 ARG A O 1
ATOM 744 N N . LEU A 1 98 ? -8.473 -0.898 15.562 1.00 98.56 98 LEU A N 1
ATOM 745 C CA . LEU A 1 98 ? -8.333 -1.702 14.346 1.00 98.56 98 LEU A CA 1
ATOM 746 C C . LEU A 1 98 ? -8.842 -0.961 13.105 1.00 98.56 98 LEU A C 1
ATOM 748 O O . LEU A 1 98 ? -8.178 -0.981 12.074 1.00 98.56 98 LEU A O 1
ATOM 752 N N . ARG A 1 99 ? -9.979 -0.259 13.191 1.00 98.69 99 ARG A N 1
ATOM 753 C CA . ARG A 1 99 ? -10.500 0.553 12.076 1.00 98.69 99 ARG A CA 1
ATOM 754 C C . ARG A 1 99 ? -9.576 1.713 11.720 1.00 98.69 99 ARG A C 1
ATOM 756 O O . ARG A 1 99 ? -9.361 1.969 10.536 1.00 98.69 99 ARG A O 1
ATOM 763 N N . ALA A 1 100 ? -9.026 2.396 12.723 1.00 98.44 100 ALA A N 1
ATOM 764 C CA . ALA A 1 100 ? -8.059 3.467 12.508 1.00 98.44 100 ALA A CA 1
ATOM 765 C C . ALA A 1 100 ? -6.784 2.930 11.837 1.00 98.44 100 ALA A C 1
ATOM 767 O O . ALA A 1 100 ? -6.383 3.448 10.797 1.00 98.44 100 ALA A O 1
ATOM 768 N N . GLY A 1 101 ? -6.222 1.834 12.360 1.00 98.44 101 GLY A N 1
ATOM 769 C CA . GLY A 1 101 ? -5.053 1.174 11.776 1.00 98.44 101 GLY A CA 1
ATOM 770 C C . GLY A 1 101 ? -5.301 0.686 10.347 1.00 98.44 101 GLY A C 1
ATOM 771 O O . GLY A 1 101 ? -4.494 0.939 9.459 1.00 98.44 101 GLY A O 1
ATOM 772 N N . ASN A 1 102 ? -6.455 0.069 10.080 1.00 98.50 102 ASN A N 1
ATOM 773 C CA . ASN A 1 102 ? -6.833 -0.353 8.730 1.00 98.50 102 ASN A CA 1
ATOM 774 C C . ASN A 1 102 ? -6.922 0.843 7.765 1.00 98.50 102 ASN A C 1
ATOM 776 O O . ASN A 1 102 ? -6.395 0.787 6.656 1.00 98.50 102 ASN A O 1
ATOM 780 N N . SER A 1 103 ? -7.512 1.956 8.211 1.00 98.38 103 SER A N 1
ATOM 781 C CA . SER A 1 103 ? -7.624 3.181 7.410 1.00 98.38 103 SER A CA 1
ATOM 782 C C . SER A 1 103 ? -6.256 3.796 7.094 1.00 98.38 103 SER A C 1
ATOM 784 O O . SER A 1 103 ? -6.022 4.221 5.959 1.00 98.38 103 SER A O 1
ATOM 786 N N . GLU A 1 104 ? -5.336 3.808 8.064 1.00 98.44 104 GLU A N 1
ATOM 787 C CA . GLU A 1 104 ? -3.956 4.261 7.863 1.00 98.44 104 GLU A CA 1
ATOM 788 C C . GLU A 1 104 ? -3.215 3.363 6.865 1.00 98.44 104 GLU A C 1
ATOM 790 O O . GLU A 1 104 ? -2.618 3.857 5.904 1.00 98.44 104 GLU A O 1
ATOM 795 N N . LEU A 1 105 ? -3.287 2.042 7.045 1.00 98.50 105 LEU A N 1
ATOM 796 C CA . LEU A 1 105 ? -2.666 1.075 6.140 1.00 98.50 105 LEU A CA 1
ATOM 797 C C . LEU A 1 105 ? -3.213 1.212 4.715 1.00 98.50 105 LEU A C 1
ATOM 799 O O . LEU A 1 105 ? -2.438 1.233 3.759 1.00 98.50 105 LEU A O 1
ATOM 803 N N . ALA A 1 106 ? -4.524 1.398 4.560 1.00 98.44 106 ALA A N 1
ATOM 804 C CA . ALA A 1 106 ? -5.141 1.639 3.261 1.00 98.44 106 ALA A CA 1
ATOM 805 C C . ALA A 1 106 ? -4.634 2.941 2.613 1.00 98.44 106 ALA A C 1
ATOM 807 O O . ALA A 1 106 ? -4.382 2.978 1.406 1.00 98.44 106 ALA A O 1
ATOM 808 N N . ALA A 1 107 ? -4.442 4.011 3.391 1.00 98.12 107 ALA A N 1
ATOM 809 C CA . ALA A 1 107 ? -3.869 5.261 2.891 1.00 98.12 107 ALA A CA 1
ATOM 810 C C . ALA A 1 107 ? -2.406 5.089 2.455 1.00 98.12 107 ALA A C 1
ATOM 812 O O . ALA A 1 107 ? -2.027 5.537 1.368 1.00 98.12 107 ALA A O 1
ATOM 813 N N . ARG A 1 108 ? -1.599 4.381 3.253 1.00 98.38 108 ARG A N 1
ATOM 814 C CA . ARG A 1 108 ? -0.210 4.040 2.913 1.00 98.38 108 ARG A CA 1
ATOM 815 C C . ARG A 1 108 ? -0.133 3.217 1.630 1.00 98.38 108 ARG A C 1
ATOM 817 O O . ARG A 1 108 ? 0.668 3.545 0.755 1.00 98.38 108 ARG A O 1
ATOM 824 N N . LEU A 1 10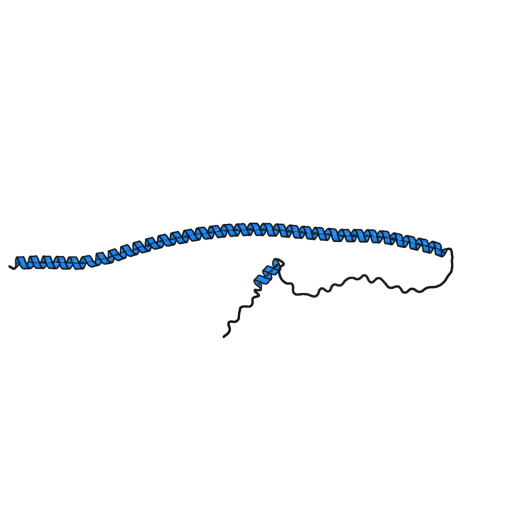9 ? -0.991 2.205 1.487 1.00 98.50 109 LEU A N 1
ATOM 825 C CA . LEU A 1 109 ? -1.062 1.364 0.294 1.00 98.50 109 LEU A CA 1
ATOM 826 C C . LEU A 1 109 ? -1.378 2.191 -0.956 1.00 98.50 109 LEU A C 1
ATOM 828 O O . LEU A 1 109 ? -0.662 2.080 -1.949 1.00 98.50 109 LEU A O 1
ATOM 832 N N . ARG A 1 110 ? -2.382 3.076 -0.892 1.00 98.38 110 ARG A N 1
ATOM 833 C CA . ARG A 1 110 ? -2.694 4.004 -1.995 1.00 98.38 110 ARG A CA 1
ATOM 834 C C . ARG A 1 110 ? -1.492 4.878 -2.359 1.00 98.38 110 ARG A C 1
ATOM 836 O O . ARG A 1 110 ? -1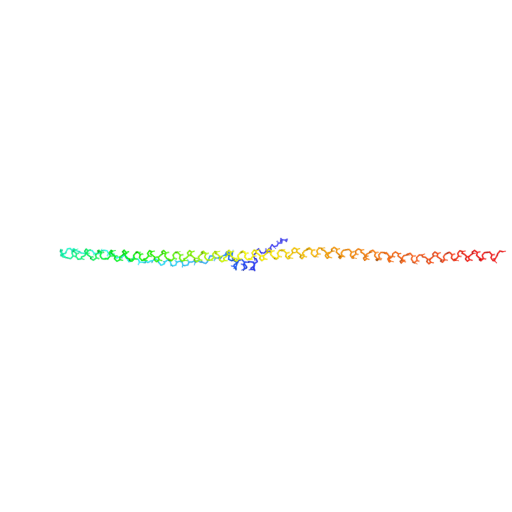.185 5.044 -3.537 1.00 98.38 110 ARG A O 1
ATOM 843 N N . GLY A 1 111 ? -0.768 5.386 -1.361 1.00 98.06 111 GLY A N 1
ATOM 844 C CA . GLY A 1 111 ? 0.457 6.158 -1.581 1.00 98.06 111 GLY A CA 1
ATOM 845 C C . GLY A 1 111 ? 1.555 5.356 -2.289 1.00 98.06 111 GLY A C 1
ATOM 846 O O . GLY A 1 111 ? 2.177 5.852 -3.229 1.00 98.06 111 GLY A O 1
ATOM 847 N N . VAL A 1 112 ? 1.780 4.103 -1.885 1.00 98.12 112 VAL A N 1
ATOM 848 C CA . VAL A 1 112 ? 2.745 3.205 -2.543 1.00 98.12 112 VAL A CA 1
ATOM 849 C C . VAL A 1 112 ? 2.317 2.890 -3.978 1.00 98.12 112 VAL A C 1
ATOM 851 O O . VAL A 1 112 ? 3.147 2.958 -4.882 1.00 98.12 112 VAL A O 1
ATOM 854 N N . GLN A 1 113 ? 1.033 2.614 -4.212 1.00 98.25 113 GLN A N 1
ATOM 855 C CA . GLN A 1 113 ? 0.489 2.367 -5.551 1.00 98.25 113 GLN A CA 1
ATOM 856 C C . GLN A 1 113 ? 0.692 3.567 -6.483 1.00 98.25 113 GLN A C 1
ATOM 858 O O . GLN A 1 113 ? 1.137 3.386 -7.617 1.00 98.25 113 GLN A O 1
ATOM 863 N N . ALA A 1 114 ? 0.443 4.789 -6.002 1.00 97.62 114 ALA A N 1
ATOM 864 C CA . ALA A 1 114 ? 0.679 6.007 -6.773 1.00 97.62 114 ALA A CA 1
ATOM 865 C C . ALA A 1 114 ? 2.161 6.164 -7.155 1.00 97.62 114 ALA A C 1
ATOM 867 O O . ALA A 1 114 ? 2.482 6.410 -8.318 1.00 97.62 114 ALA A O 1
ATOM 868 N N . ARG A 1 115 ? 3.085 5.944 -6.208 1.00 98.12 115 ARG A N 1
ATOM 869 C CA . ARG A 1 115 ? 4.532 5.975 -6.493 1.00 98.12 115 ARG A CA 1
ATOM 870 C C . ARG A 1 115 ? 4.941 4.893 -7.488 1.00 98.12 115 ARG A C 1
ATOM 872 O O . ARG A 1 115 ? 5.698 5.174 -8.411 1.00 98.12 115 ARG A O 1
ATOM 879 N N . ALA A 1 116 ? 4.418 3.678 -7.344 1.00 98.12 116 ALA A N 1
ATOM 880 C CA . ALA A 1 116 ? 4.686 2.591 -8.277 1.00 98.12 116 ALA A CA 1
ATOM 881 C C . ALA A 1 116 ? 4.189 2.924 -9.694 1.00 98.12 116 ALA A C 1
ATOM 883 O O . ALA A 1 116 ? 4.886 2.642 -10.668 1.00 98.12 116 ALA A O 1
ATOM 884 N N . ALA A 1 117 ? 3.023 3.564 -9.824 1.00 98.12 117 ALA A N 1
ATOM 885 C CA . ALA A 1 117 ? 2.516 4.036 -11.110 1.00 98.12 117 ALA A CA 1
ATOM 886 C C . ALA A 1 117 ? 3.443 5.089 -11.738 1.00 98.12 117 ALA A C 1
ATOM 888 O O . ALA A 1 117 ? 3.789 4.968 -12.913 1.00 98.12 117 ALA A O 1
ATOM 889 N N . LEU A 1 118 ? 3.920 6.061 -10.952 1.00 98.00 118 LEU A N 1
ATOM 890 C CA . LEU A 1 118 ? 4.894 7.053 -11.421 1.00 98.00 118 LEU A CA 1
ATOM 891 C C . LEU A 1 118 ? 6.190 6.394 -11.905 1.00 98.00 118 LEU A C 1
ATOM 893 O O . LEU A 1 118 ? 6.649 6.692 -13.003 1.00 98.00 118 LEU A O 1
ATOM 897 N N . VAL A 1 119 ? 6.742 5.453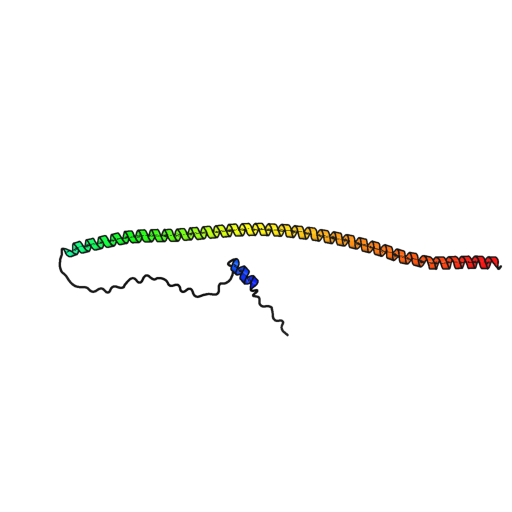 -11.135 1.00 98.12 119 VAL A N 1
ATOM 898 C CA . VAL A 1 119 ? 7.956 4.714 -11.522 1.00 98.12 119 VAL A CA 1
ATOM 899 C C . VAL A 1 119 ? 7.738 3.909 -12.805 1.00 98.12 119 VAL A C 1
ATOM 901 O O . VAL A 1 119 ? 8.618 3.856 -13.660 1.00 98.12 119 VAL A O 1
ATOM 904 N N . ARG A 1 120 ? 6.563 3.297 -12.991 1.00 98.56 120 ARG A N 1
ATOM 905 C CA . ARG A 1 120 ? 6.237 2.587 -14.239 1.00 98.56 120 ARG A CA 1
ATOM 906 C C . ARG A 1 120 ? 6.211 3.535 -15.436 1.00 98.56 120 ARG A C 1
ATOM 908 O O . ARG A 1 120 ? 6.772 3.195 -16.475 1.00 98.56 120 ARG A O 1
ATOM 915 N N . LEU A 1 121 ? 5.609 4.716 -15.286 1.00 98.56 121 LEU A N 1
ATOM 916 C CA . LEU A 1 121 ? 5.559 5.733 -16.340 1.00 98.56 121 LEU A CA 1
ATOM 917 C C . LEU A 1 121 ? 6.953 6.253 -16.700 1.00 98.56 121 LEU A C 1
ATOM 919 O O . LEU A 1 121 ? 7.301 6.306 -17.880 1.00 98.56 121 LEU A O 1
ATOM 923 N N . THR A 1 122 ? 7.775 6.593 -15.704 1.00 98.31 122 THR A N 1
ATOM 924 C CA . THR A 1 122 ? 9.144 7.065 -15.957 1.00 98.31 122 THR A CA 1
ATOM 925 C C . THR A 1 122 ? 9.987 5.981 -16.609 1.00 98.31 122 THR A C 1
ATOM 927 O O . THR A 1 122 ? 10.719 6.259 -17.555 1.00 98.31 122 THR A O 1
ATOM 930 N N . ASN A 1 123 ? 9.838 4.728 -16.183 1.00 98.50 123 ASN A N 1
ATOM 931 C CA . ASN A 1 123 ? 10.554 3.617 -16.787 1.00 98.50 123 ASN A CA 1
ATOM 932 C C . ASN A 1 123 ? 10.119 3.373 -18.245 1.00 98.50 123 ASN A C 1
ATOM 934 O O . ASN A 1 123 ? 10.968 3.187 -19.115 1.00 98.50 123 ASN A O 1
ATOM 938 N N . ALA A 1 124 ? 8.816 3.444 -18.540 1.00 98.50 124 ALA A N 1
ATOM 939 C CA . ALA A 1 124 ? 8.309 3.358 -19.910 1.00 98.50 124 ALA A CA 1
ATOM 940 C C . ALA A 1 124 ? 8.879 4.474 -20.801 1.00 98.50 124 ALA A C 1
ATOM 942 O O . ALA A 1 124 ? 9.327 4.202 -21.916 1.00 98.50 124 ALA A O 1
ATOM 943 N N . ARG A 1 125 ? 8.943 5.708 -20.285 1.00 98.56 125 ARG A N 1
ATOM 944 C CA . ARG A 1 125 ? 9.581 6.838 -20.971 1.00 98.56 125 ARG A CA 1
ATOM 945 C C . ARG A 1 125 ? 11.062 6.575 -21.248 1.00 98.56 125 ARG A C 1
ATOM 947 O O . ARG A 1 125 ? 11.488 6.700 -22.392 1.00 98.56 125 ARG A O 1
ATOM 954 N N . LEU A 1 126 ? 11.832 6.167 -20.238 1.00 98.69 126 LEU A N 1
ATOM 955 C CA . LEU A 1 126 ? 13.262 5.879 -20.391 1.00 98.69 126 LEU A CA 1
ATOM 956 C C . LEU A 1 126 ? 13.513 4.758 -21.406 1.00 98.69 126 LEU A C 1
ATOM 958 O O . LEU A 1 126 ? 14.429 4.855 -22.219 1.00 98.69 126 LEU A O 1
ATOM 962 N N . ARG A 1 127 ? 12.674 3.715 -21.420 1.00 98.69 127 ARG A N 1
ATOM 963 C CA . ARG A 1 127 ? 12.748 2.650 -22.432 1.00 98.69 127 ARG A CA 1
ATOM 964 C C . ARG A 1 127 ? 12.466 3.167 -23.841 1.00 98.69 127 ARG A C 1
ATOM 966 O O . ARG A 1 127 ? 13.153 2.765 -24.779 1.00 98.69 127 ARG A O 1
ATOM 973 N N . ALA A 1 128 ? 11.491 4.060 -24.002 1.00 98.56 128 ALA A N 1
ATOM 974 C CA . ALA A 1 128 ? 11.198 4.680 -25.291 1.00 98.56 128 ALA A CA 1
ATOM 975 C C . ALA A 1 128 ? 12.368 5.551 -25.784 1.00 98.56 128 ALA A C 1
ATOM 977 O O . ALA A 1 128 ? 12.765 5.440 -26.947 1.00 98.56 128 ALA A O 1
ATOM 978 N N . GLU A 1 129 ? 12.956 6.361 -24.897 1.00 98.56 129 GLU A N 1
ATOM 979 C CA . GLU A 1 129 ? 14.142 7.179 -25.185 1.00 98.56 129 GLU A CA 1
ATOM 980 C C . GLU A 1 129 ? 15.347 6.302 -25.560 1.00 98.56 129 GLU A C 1
ATOM 982 O O . GLU A 1 129 ? 15.960 6.514 -26.607 1.00 98.56 129 GLU A O 1
ATOM 987 N N . ALA A 1 130 ? 15.628 5.251 -24.783 1.00 98.62 130 ALA A N 1
ATOM 988 C CA . ALA A 1 130 ? 16.686 4.287 -25.081 1.00 98.62 130 ALA A CA 1
ATOM 989 C C . ALA A 1 130 ? 16.479 3.610 -26.446 1.00 98.62 130 ALA A C 1
ATOM 991 O O . ALA A 1 130 ? 17.414 3.507 -27.241 1.00 98.62 130 ALA A O 1
ATOM 992 N N . GLY A 1 131 ? 15.244 3.213 -26.770 1.00 98.62 131 GLY A N 1
ATOM 993 C CA . GLY A 1 131 ? 14.905 2.656 -28.079 1.00 98.62 131 GLY A CA 1
ATOM 994 C C . GLY A 1 131 ? 15.108 3.653 -29.226 1.00 98.62 131 GLY A C 1
ATOM 995 O O . GLY A 1 131 ? 15.596 3.279 -30.294 1.00 98.62 131 GLY A O 1
ATOM 996 N N . ALA A 1 132 ? 14.773 4.930 -29.023 1.00 98.44 132 ALA A N 1
ATOM 997 C CA . ALA A 1 132 ? 15.002 5.978 -30.016 1.00 98.44 132 ALA A CA 1
ATOM 998 C C . ALA A 1 132 ? 16.498 6.216 -30.263 1.00 98.44 132 ALA A C 1
ATOM 1000 O O . ALA A 1 132 ? 16.927 6.283 -31.417 1.00 98.44 132 ALA A O 1
ATOM 1001 N N . LEU A 1 133 ? 17.298 6.283 -29.196 1.00 98.56 133 LEU A N 1
ATOM 1002 C CA . LEU A 1 133 ? 18.753 6.396 -29.288 1.00 98.56 133 LEU A CA 1
ATOM 1003 C C . LEU A 1 133 ? 19.368 5.172 -29.975 1.00 98.56 133 LEU A C 1
ATOM 1005 O O . LEU A 1 133 ? 20.190 5.337 -30.874 1.00 98.56 133 LEU A O 1
ATOM 1009 N N . GLY A 1 134 ? 18.906 3.963 -29.646 1.00 98.62 134 GLY A N 1
ATOM 1010 C CA . GLY A 1 134 ? 19.333 2.727 -30.306 1.00 98.62 134 GLY A CA 1
ATOM 1011 C C . GLY A 1 134 ? 19.071 2.739 -31.815 1.00 98.62 134 GLY A C 1
ATOM 1012 O O . GLY A 1 134 ? 19.956 2.405 -32.601 1.00 98.62 134 GLY A O 1
ATOM 1013 N N . ARG A 1 135 ? 17.897 3.217 -32.255 1.00 98.50 135 ARG A N 1
ATOM 1014 C CA . ARG A 1 135 ? 17.595 3.382 -33.690 1.00 98.50 135 ARG A CA 1
ATOM 1015 C C . ARG A 1 135 ? 18.524 4.388 -34.371 1.00 98.50 135 ARG A C 1
ATOM 1017 O O . ARG A 1 135 ? 18.978 4.129 -35.485 1.00 98.50 135 ARG A O 1
ATOM 1024 N N . ARG A 1 136 ? 18.816 5.518 -33.715 1.00 98.31 136 ARG A N 1
ATOM 1025 C CA . ARG A 1 136 ? 19.743 6.540 -34.237 1.00 98.31 136 ARG A CA 1
ATOM 1026 C C . ARG A 1 136 ? 21.160 5.985 -34.372 1.00 98.31 136 ARG A C 1
ATOM 1028 O O . ARG A 1 136 ? 21.780 6.183 -35.413 1.00 98.31 136 ARG A O 1
ATOM 1035 N N . LEU A 1 137 ? 21.633 5.241 -33.373 1.00 98.50 137 LEU A N 1
ATOM 1036 C CA . LEU A 1 137 ? 22.933 4.572 -33.407 1.00 98.50 137 LEU A CA 1
ATOM 1037 C C . LEU A 1 137 ? 23.009 3.568 -34.565 1.00 98.50 137 LEU A C 1
ATOM 1039 O O . LEU A 1 137 ? 23.934 3.630 -35.369 1.00 98.50 137 LEU A O 1
ATOM 1043 N N . ALA A 1 138 ? 22.004 2.701 -34.708 1.00 98.25 138 ALA A N 1
ATOM 1044 C CA . ALA A 1 138 ? 21.955 1.717 -35.788 1.00 98.25 138 ALA A CA 1
ATOM 1045 C C . ALA A 1 138 ? 21.881 2.370 -37.181 1.00 98.25 138 ALA A C 1
ATOM 1047 O O . ALA A 1 138 ? 22.412 1.840 -38.156 1.00 98.25 138 ALA A O 1
ATOM 1048 N N . ALA A 1 139 ? 21.210 3.518 -37.312 1.00 97.88 139 ALA A N 1
ATOM 1049 C CA . ALA A 1 139 ? 21.213 4.293 -38.551 1.00 97.88 139 ALA A CA 1
ATOM 1050 C C . ALA A 1 139 ? 22.604 4.874 -38.858 1.00 97.88 139 ALA A C 1
ATOM 1052 O O . ALA A 1 139 ? 23.075 4.745 -39.986 1.00 97.88 139 ALA A O 1
ATOM 1053 N N . ALA A 1 140 ? 23.285 5.443 -37.859 1.00 97.44 140 ALA A N 1
ATOM 1054 C CA . ALA A 1 140 ? 24.641 5.968 -38.015 1.00 97.44 140 ALA A CA 1
ATOM 1055 C C . ALA A 1 140 ? 25.648 4.864 -38.386 1.00 97.44 140 ALA A C 1
ATOM 1057 O O . ALA A 1 140 ? 26.434 5.035 -39.315 1.00 97.44 140 ALA A O 1
ATOM 1058 N N . GLN A 1 141 ? 25.575 3.704 -37.728 1.00 97.56 141 GLN A N 1
ATOM 1059 C CA . GLN A 1 141 ? 26.402 2.536 -38.052 1.00 97.56 141 GLN A CA 1
ATOM 1060 C C . GLN A 1 141 ? 26.181 2.065 -39.493 1.00 97.56 141 GLN A C 1
ATOM 1062 O O . GLN A 1 141 ? 27.150 1.843 -40.217 1.00 97.56 141 GLN A O 1
ATOM 1067 N N . ARG A 1 142 ? 24.921 1.977 -39.945 1.00 97.31 142 ARG A N 1
ATOM 1068 C CA . ARG A 1 142 ? 24.598 1.647 -41.343 1.00 97.31 142 ARG A CA 1
ATOM 1069 C C . ARG A 1 142 ? 25.160 2.674 -42.324 1.00 97.31 142 ARG A C 1
ATOM 1071 O O . ARG A 1 142 ? 25.728 2.281 -43.335 1.00 97.31 142 ARG A O 1
ATOM 1078 N N . ALA A 1 143 ? 25.048 3.969 -42.026 1.00 95.50 143 ALA A N 1
ATOM 1079 C CA . ALA A 1 143 ? 25.597 5.023 -42.879 1.00 95.50 143 ALA A CA 1
ATOM 1080 C C . ALA A 1 143 ? 27.127 4.923 -43.012 1.00 95.50 143 ALA A C 1
ATOM 1082 O O . ALA A 1 143 ? 27.661 5.055 -44.113 1.00 95.50 143 ALA A O 1
ATOM 1083 N N . ILE A 1 144 ? 27.828 4.633 -41.911 1.00 94.81 144 ILE A N 1
ATOM 1084 C CA . ILE A 1 144 ? 29.278 4.402 -41.927 1.00 94.81 144 ILE A CA 1
ATOM 1085 C C . ILE A 1 144 ? 29.611 3.154 -42.748 1.00 94.81 144 ILE A C 1
ATOM 1087 O O . ILE A 1 144 ? 30.478 3.225 -43.612 1.00 94.81 144 ILE A O 1
ATOM 1091 N N . AL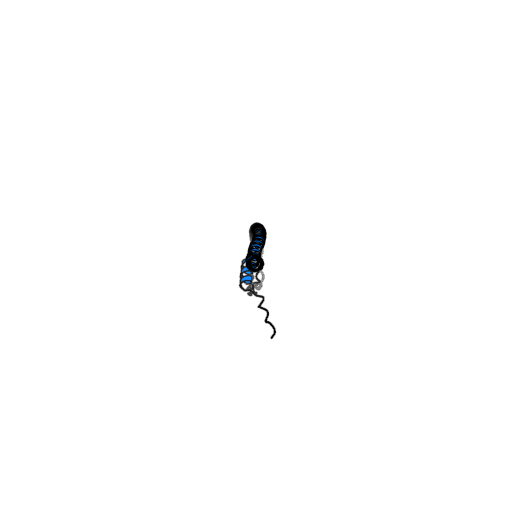A A 1 145 ? 28.912 2.038 -42.527 1.00 94.19 145 ALA A N 1
ATOM 1092 C CA . ALA A 1 145 ? 29.144 0.798 -43.265 1.00 94.19 145 ALA A CA 1
ATOM 1093 C C . ALA A 1 145 ? 28.960 0.988 -44.779 1.00 94.19 145 ALA A C 1
ATOM 1095 O O . ALA A 1 145 ? 29.827 0.597 -45.555 1.00 94.19 145 ALA A O 1
ATOM 1096 N N . LEU A 1 146 ? 27.884 1.667 -45.196 1.00 93.31 146 LEU A N 1
ATOM 1097 C CA . LEU A 1 146 ? 27.664 2.016 -46.600 1.00 93.31 146 LEU A CA 1
ATOM 1098 C C . LEU A 1 146 ? 28.814 2.868 -47.145 1.00 93.31 146 LEU A C 1
ATOM 1100 O O . LEU A 1 146 ? 29.364 2.543 -48.192 1.00 93.31 146 LEU A O 1
ATOM 1104 N N . ARG A 1 147 ? 29.236 3.913 -46.421 1.00 91.44 147 ARG A N 1
ATOM 1105 C CA . ARG A 1 147 ? 30.374 4.747 -46.834 1.00 91.44 147 ARG A CA 1
ATOM 1106 C C . ARG A 1 147 ? 31.650 3.928 -47.034 1.00 91.44 147 ARG A C 1
ATOM 1108 O O . ARG A 1 147 ? 32.360 4.196 -47.994 1.00 91.44 147 ARG A O 1
ATOM 1115 N N . GLN A 1 148 ? 31.943 2.959 -46.168 1.00 88.19 148 GLN A N 1
ATOM 1116 C CA . GLN A 1 148 ? 33.127 2.105 -46.318 1.00 88.19 148 GLN A CA 1
ATOM 1117 C C . GLN A 1 148 ? 33.050 1.234 -47.580 1.00 88.19 148 GLN A C 1
ATOM 1119 O O . GLN A 1 148 ? 34.032 1.133 -48.309 1.00 88.19 148 GLN A O 1
ATOM 1124 N N . ILE A 1 149 ? 31.873 0.674 -47.886 1.00 87.94 149 ILE A N 1
ATOM 1125 C CA . ILE A 1 149 ? 31.647 -0.117 -49.108 1.00 87.94 149 ILE A CA 1
ATOM 1126 C C . ILE A 1 149 ? 31.870 0.745 -50.360 1.00 87.94 149 ILE A C 1
ATOM 1128 O O . ILE A 1 149 ? 32.609 0.355 -51.262 1.00 87.94 149 ILE A O 1
ATOM 1132 N N . TYR A 1 150 ? 31.285 1.945 -50.403 1.00 81.94 150 TYR A N 1
ATOM 1133 C CA . TYR A 1 150 ? 31.416 2.838 -51.559 1.00 81.94 150 TYR A CA 1
ATOM 1134 C C . TYR A 1 150 ? 32.809 3.474 -51.682 1.00 81.94 150 TYR A C 1
ATOM 1136 O O . TYR A 1 150 ? 33.286 3.675 -52.796 1.00 81.94 150 TYR A O 1
ATOM 1144 N N . ALA A 1 151 ? 33.488 3.762 -50.567 1.00 78.75 151 ALA A N 1
ATOM 1145 C CA . ALA A 1 151 ? 34.863 4.259 -50.586 1.00 78.75 151 ALA A CA 1
ATOM 1146 C C . ALA A 1 151 ? 35.859 3.189 -51.064 1.00 78.75 151 ALA A C 1
ATOM 1148 O O . ALA A 1 151 ? 36.830 3.537 -51.726 1.00 78.75 151 ALA A O 1
ATOM 1149 N N . GLY A 1 152 ? 35.609 1.903 -50.787 1.00 67.12 152 GLY A N 1
ATOM 1150 C CA . GLY A 1 152 ? 36.424 0.793 -51.292 1.00 67.12 152 GLY A CA 1
ATOM 1151 C C . GLY A 1 152 ? 36.268 0.548 -52.798 1.00 67.12 152 GLY A C 1
ATOM 1152 O O . GLY A 1 152 ? 37.260 0.309 -53.479 1.00 67.12 152 GLY A O 1
ATOM 1153 N N . GLY A 1 153 ? 35.053 0.679 -53.344 1.00 63.97 153 GLY A N 1
ATOM 1154 C CA . GLY A 1 153 ? 34.779 0.444 -54.773 1.00 63.97 153 GLY A CA 1
ATOM 1155 C C . GLY A 1 153 ? 35.281 1.538 -55.727 1.00 63.97 153 GLY A C 1
ATOM 1156 O O . GLY A 1 153 ? 35.467 1.289 -56.917 1.00 63.97 153 GLY A O 1
ATOM 1157 N N . GLY A 1 154 ? 35.538 2.749 -55.221 1.00 63.66 154 GLY A N 1
ATOM 1158 C CA . GLY A 1 154 ? 36.073 3.853 -56.027 1.00 63.66 154 GLY A CA 1
ATOM 1159 C C . GLY A 1 154 ? 37.509 3.623 -56.509 1.00 63.66 154 GLY A C 1
ATOM 1160 O O . GLY A 1 154 ? 37.869 4.075 -57.593 1.00 63.66 154 GLY A O 1
ATOM 1161 N N . PHE A 1 155 ? 38.317 2.879 -55.748 1.00 63.75 155 PHE A N 1
ATOM 1162 C CA . PHE A 1 155 ? 39.717 2.628 -56.097 1.00 63.75 155 PHE A CA 1
ATOM 1163 C C . PHE A 1 155 ? 39.868 1.697 -57.307 1.00 63.75 155 PHE A C 1
ATOM 1165 O O . PHE A 1 155 ? 40.702 1.965 -58.169 1.00 63.75 155 PHE A O 1
ATOM 1172 N N . GLU A 1 156 ? 39.042 0.653 -57.421 1.00 69.94 156 GLU A N 1
ATOM 1173 C CA . GLU A 1 156 ? 39.096 -0.279 -58.558 1.00 69.94 156 GLU A CA 1
ATOM 1174 C C . GLU A 1 156 ? 38.611 0.372 -59.857 1.00 69.94 156 GLU A C 1
ATOM 1176 O O . GLU A 1 156 ? 39.268 0.262 -60.893 1.00 69.94 156 GLU A O 1
ATOM 1181 N N . LEU A 1 157 ? 37.507 1.124 -59.804 1.00 70.31 157 LEU A N 1
ATOM 1182 C CA . LEU A 1 157 ? 36.991 1.845 -60.970 1.00 70.31 157 LEU A CA 1
ATOM 1183 C C . LEU A 1 157 ? 37.958 2.932 -61.443 1.00 70.31 157 LEU A C 1
ATOM 1185 O O . LEU A 1 157 ? 38.149 3.105 -62.646 1.00 70.31 157 LEU A O 1
ATOM 1189 N N . GLN A 1 158 ? 38.605 3.639 -60.515 1.00 74.81 158 GLN A N 1
ATOM 1190 C CA . GLN A 1 158 ? 39.586 4.659 -60.867 1.00 74.81 158 GLN A CA 1
ATOM 1191 C C . GLN A 1 158 ? 40.870 4.045 -61.437 1.00 74.81 158 GLN A C 1
ATOM 1193 O O . GLN A 1 158 ? 41.404 4.575 -62.407 1.00 74.81 158 GLN A O 1
ATOM 1198 N N . ALA A 1 159 ? 41.321 2.898 -60.920 1.00 79.69 159 ALA A N 1
ATOM 1199 C CA . ALA A 1 159 ? 42.455 2.167 -61.484 1.00 79.69 159 ALA A CA 1
ATOM 1200 C C . ALA A 1 159 ? 42.175 1.685 -62.918 1.00 79.69 159 ALA A C 1
ATOM 1202 O O . ALA A 1 159 ? 43.013 1.871 -63.802 1.00 79.69 159 ALA A O 1
ATOM 1203 N N . LEU A 1 160 ? 40.984 1.134 -63.177 1.00 83.00 160 LEU A N 1
ATOM 1204 C CA . LEU A 1 160 ? 40.565 0.726 -64.522 1.00 83.00 160 LEU A CA 1
ATOM 1205 C C . LEU A 1 160 ? 40.434 1.924 -65.472 1.00 83.00 160 LEU A C 1
ATOM 1207 O O . LEU A 1 160 ? 40.900 1.859 -66.608 1.00 83.00 160 LEU A O 1
ATOM 1211 N N . ALA A 1 161 ? 39.858 3.036 -65.010 1.00 82.62 161 ALA A N 1
ATOM 1212 C CA . ALA A 1 161 ? 39.756 4.260 -65.801 1.00 82.62 161 ALA A CA 1
ATOM 1213 C C . ALA A 1 161 ? 41.142 4.828 -66.152 1.00 82.62 161 ALA A C 1
ATOM 1215 O O . ALA A 1 161 ? 41.390 5.177 -67.306 1.00 82.62 161 ALA A O 1
ATOM 1216 N N . SER A 1 162 ? 42.075 4.861 -65.195 1.00 87.88 162 SER A N 1
ATOM 1217 C CA . SER A 1 162 ? 43.461 5.265 -65.447 1.00 87.88 162 SER A CA 1
ATOM 1218 C C . SER A 1 162 ? 44.177 4.318 -66.414 1.00 87.88 162 SER A C 1
ATOM 1220 O O . SER A 1 162 ? 44.909 4.794 -67.278 1.00 87.88 162 SER A O 1
ATOM 1222 N N . LEU A 1 163 ? 43.937 3.005 -66.326 1.00 92.75 163 LEU A N 1
ATOM 1223 C CA . LEU A 1 163 ? 44.505 2.015 -67.245 1.00 92.75 163 LEU A CA 1
ATOM 1224 C C . LEU A 1 163 ? 44.001 2.213 -68.681 1.00 92.75 163 LEU A C 1
ATOM 1226 O O . LEU A 1 163 ? 44.798 2.194 -69.615 1.00 92.75 163 LEU A O 1
ATOM 1230 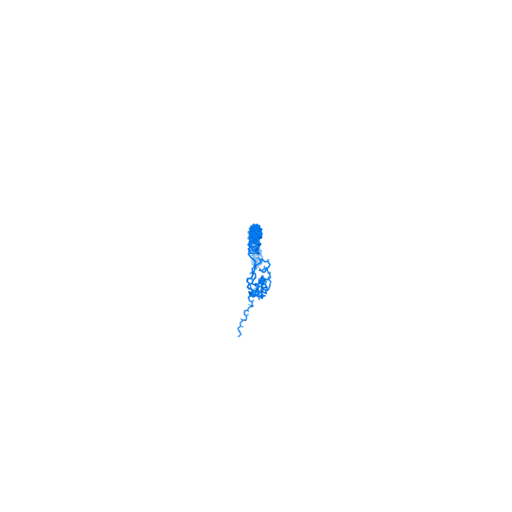N N . ILE A 1 164 ? 42.698 2.450 -68.862 1.00 92.56 164 ILE A N 1
ATOM 1231 C CA . ILE A 1 164 ? 42.096 2.724 -70.177 1.00 92.56 164 ILE A CA 1
ATOM 1232 C C . ILE A 1 164 ? 42.691 3.995 -70.787 1.00 92.56 164 ILE A C 1
ATOM 1234 O O . ILE A 1 164 ? 43.097 3.989 -71.948 1.00 92.56 164 ILE A O 1
ATOM 1238 N N . VAL A 1 165 ? 42.786 5.074 -70.004 1.00 93.06 165 VAL A N 1
ATOM 1239 C CA . VAL A 1 165 ? 43.380 6.338 -70.464 1.00 93.06 165 VAL A CA 1
ATOM 1240 C C . VAL A 1 165 ? 44.852 6.143 -70.834 1.00 93.06 165 VAL A C 1
ATOM 1242 O O . VAL A 1 165 ? 45.280 6.599 -71.891 1.00 93.06 165 VAL A O 1
ATOM 1245 N N . TYR A 1 166 ? 45.618 5.419 -70.017 1.00 94.19 166 TYR A N 1
ATOM 1246 C CA . TYR A 1 166 ? 47.022 5.126 -70.299 1.00 94.19 166 TYR A CA 1
ATOM 1247 C C . TYR A 1 166 ? 47.195 4.305 -71.584 1.00 94.19 166 T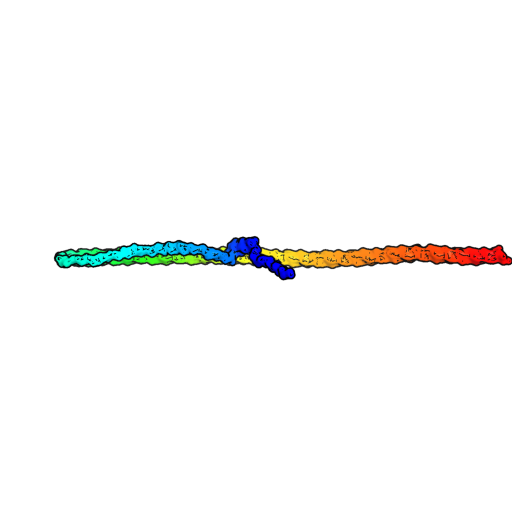YR A C 1
ATOM 1249 O O . TYR A 1 166 ? 48.032 4.642 -72.417 1.00 94.19 166 TYR A O 1
ATOM 1257 N N . MET A 1 167 ? 46.366 3.277 -71.788 1.00 93.94 167 MET A N 1
ATOM 1258 C CA . MET A 1 167 ? 46.370 2.471 -73.013 1.00 93.94 167 MET A CA 1
ATOM 1259 C C . MET A 1 167 ? 46.001 3.287 -74.249 1.00 93.94 167 MET A C 1
ATOM 1261 O O . MET A 1 167 ? 46.604 3.103 -75.303 1.00 93.94 167 MET A O 1
ATOM 1265 N N . HIS A 1 168 ? 45.058 4.221 -74.121 1.00 94.75 168 HIS A N 1
ATOM 1266 C CA . HIS A 1 168 ? 44.683 5.106 -75.217 1.00 94.75 168 HIS A CA 1
ATOM 1267 C C . HIS A 1 168 ? 45.824 6.057 -75.602 1.00 94.75 168 HIS A C 1
ATOM 1269 O O . HIS A 1 168 ? 46.139 6.184 -76.781 1.00 94.75 168 HIS A O 1
ATOM 1275 N N . ILE A 1 169 ? 46.489 6.667 -74.615 1.00 93.94 169 ILE A N 1
ATOM 1276 C CA . ILE A 1 169 ? 47.645 7.547 -74.846 1.00 93.94 169 ILE A CA 1
ATOM 1277 C C . ILE A 1 169 ? 48.819 6.762 -75.444 1.00 93.94 169 ILE A C 1
ATOM 1279 O O . ILE A 1 169 ? 49.438 7.223 -76.399 1.00 93.94 169 ILE A O 1
ATOM 1283 N N . TRP A 1 170 ? 49.112 5.571 -74.916 1.00 94.81 170 TRP A N 1
ATOM 1284 C CA . TRP A 1 170 ? 50.182 4.711 -75.423 1.00 94.81 170 TRP A CA 1
ATOM 1285 C C . TRP A 1 170 ? 49.944 4.306 -76.882 1.00 94.81 170 TRP A C 1
ATOM 1287 O O . TRP A 1 170 ? 50.851 4.424 -77.701 1.00 94.81 170 TRP A O 1
ATOM 1297 N N . LEU A 1 171 ? 48.714 3.911 -77.229 1.00 93.19 171 LEU A N 1
ATOM 1298 C CA . LEU A 1 171 ? 48.344 3.549 -78.598 1.00 93.19 171 LEU A CA 1
ATOM 1299 C C . LEU A 1 171 ? 48.493 4.734 -79.565 1.00 93.19 171 LEU A C 1
ATOM 1301 O O . LEU A 1 171 ? 48.988 4.562 -80.671 1.00 93.19 171 LEU A O 1
ATOM 1305 N N . HIS A 1 172 ? 48.110 5.939 -79.141 1.00 92.19 172 HIS A N 1
ATOM 1306 C CA . HIS A 1 172 ? 48.202 7.143 -79.969 1.00 92.19 172 HIS A CA 1
ATOM 1307 C C . HIS A 1 172 ? 49.637 7.657 -80.160 1.00 92.19 172 HIS A C 1
ATOM 1309 O O . HIS A 1 172 ? 49.898 8.385 -81.111 1.00 92.19 172 HIS A O 1
ATOM 1315 N N . ALA A 1 173 ? 50.549 7.316 -79.246 1.00 89.25 173 ALA A N 1
ATOM 1316 C CA . ALA A 1 173 ? 51.962 7.682 -79.318 1.00 89.25 173 ALA A CA 1
ATOM 1317 C C . ALA A 1 173 ? 52.817 6.668 -80.104 1.00 89.25 173 ALA A C 1
ATOM 1319 O O . ALA A 1 173 ? 54.001 6.918 -80.327 1.00 89.25 173 ALA A O 1
ATOM 1320 N N . HIS A 1 174 ? 52.251 5.515 -80.472 1.00 84.94 174 HIS A N 1
ATOM 1321 C CA . HIS A 1 174 ? 52.961 4.413 -81.135 1.00 84.94 174 HIS A CA 1
ATOM 1322 C C . HIS A 1 174 ? 52.382 4.030 -82.508 1.00 84.94 174 HIS A C 1
ATOM 1324 O O . HIS A 1 174 ? 52.765 3.002 -83.069 1.00 84.94 174 HIS A O 1
ATOM 1330 N N . ILE A 1 175 ? 51.482 4.859 -83.040 1.00 73.75 175 ILE A N 1
ATOM 1331 C CA . ILE A 1 175 ? 50.979 4.857 -84.422 1.00 73.75 175 ILE A CA 1
ATOM 1332 C C . ILE A 1 175 ? 51.533 6.103 -85.109 1.00 73.75 175 ILE A C 1
ATOM 1334 O O . ILE A 1 175 ? 51.974 5.978 -86.271 1.00 73.75 175 ILE A O 1
#

pLDDT: mean 79.72, std 21.94, range [34.44, 98.69]

Sequence (175 aa):
MTPQLPPLSDPALEAFLADIGFGLVPDEPLDVTTTTTTTTTMAATRPEEETSASAAAAGDEAAERRLRRKISNRESARRSRARKQRHLEELRARAGRLRAGNSELAARLRGVQARAALVRLTNARLRAEAGALGRRLAAAQRAIALRQIYAGGGFELQALASLIVYMHIWLHAHI

Organism: Setaria italica (NCBI:txid4555)